Protein AF-A0A382XHH1-F1 (afdb_monomer_lite)

Sequence (99 aa):
SKIANSIRSYILEDNCPDTGCSLKVFQKNIFLNFPYFDGIHRFIPSLFNGYGQKIQFIPVDHRLRTKGISKYGIVDRLIKGVYDLFRVKRIINQYKKIK

Secondary structure (DSSP, 8-state):
-HHHHHHHHHHHT---S-SS-S-----HHHHHTSPP-TTGGGTHHHHHHHTT----------PPP-SS-----HHHHHHHHHHHHHHHHHHHHHHHHH-

Foldseek 3Di:
DQVLVVVLCVLLVLPDNDLPDQDDDDDPVLVVPADDDPPVSSCVSSSCVLLVHDDDDDDDDDDDDDDDDDPDDPVVCVVVSVVVSVVSSVRSVVSVVVD

Radius of gyration: 14.42 Å; chains: 1; bounding box: 33×27×44 Å

Structure (mmCIF, N/CA/C/O backbone):
data_AF-A0A382XHH1-F1
#
_entry.id   AF-A0A382XHH1-F1
#
loop_
_atom_site.group_PDB
_atom_site.id
_atom_site.type_symbol
_atom_site.label_atom_id
_atom_site.label_alt_id
_atom_site.label_comp_id
_atom_site.label_asym_id
_atom_site.label_entity_id
_atom_site.label_seq_id
_atom_site.pdbx_PDB_ins_code
_atom_site.Cartn_x
_atom_site.Cartn_y
_atom_site.Cartn_z
_atom_site.occupancy
_atom_site.B_iso_or_equiv
_atom_site.auth_seq_id
_atom_site.auth_comp_id
_atom_site.auth_asym_id
_atom_site.auth_atom_id
_atom_site.pdbx_PDB_model_num
ATOM 1 N N . SER A 1 1 ? 11.334 -3.787 -5.629 1.00 61.50 1 SER A N 1
ATOM 2 C CA . SER A 1 1 ? 12.564 -4.282 -4.978 1.00 61.50 1 SER A CA 1
ATOM 3 C C . SER A 1 1 ? 12.196 -5.156 -3.798 1.00 61.50 1 SER A C 1
ATOM 5 O O . SER A 1 1 ? 11.367 -4.725 -3.005 1.00 61.50 1 SER A O 1
ATOM 7 N N . LYS A 1 2 ? 12.782 -6.357 -3.682 1.00 73.00 2 LYS A N 1
ATOM 8 C CA . LYS A 1 2 ? 12.462 -7.324 -2.612 1.00 73.00 2 LYS A CA 1
ATOM 9 C C . LYS A 1 2 ? 12.705 -6.737 -1.213 1.00 73.00 2 LYS A C 1
ATOM 11 O O . LYS A 1 2 ? 11.803 -6.751 -0.393 1.00 73.00 2 LYS A O 1
ATOM 16 N N . ILE A 1 3 ? 13.853 -6.085 -1.014 1.00 79.44 3 ILE A N 1
ATOM 17 C CA . ILE A 1 3 ? 14.248 -5.452 0.259 1.00 79.44 3 ILE A CA 1
ATOM 18 C C . ILE A 1 3 ? 13.242 -4.380 0.710 1.00 79.44 3 ILE A C 1
ATOM 20 O O . ILE A 1 3 ? 12.785 -4.389 1.847 1.00 79.44 3 ILE A O 1
ATOM 24 N N . ALA A 1 4 ? 12.844 -3.479 -0.194 1.00 77.25 4 ALA A N 1
ATOM 25 C CA . ALA A 1 4 ? 11.875 -2.430 0.125 1.00 77.25 4 ALA A CA 1
ATOM 26 C C . ALA A 1 4 ? 10.493 -3.003 0.493 1.00 77.25 4 ALA A C 1
ATOM 28 O O . ALA A 1 4 ? 9.846 -2.496 1.407 1.00 77.25 4 ALA A O 1
ATOM 29 N N . ASN A 1 5 ? 10.056 -4.077 -0.181 1.00 79.50 5 ASN A N 1
ATOM 30 C CA . ASN A 1 5 ? 8.827 -4.780 0.199 1.00 79.50 5 ASN A CA 1
ATOM 31 C C . ASN A 1 5 ? 8.957 -5.421 1.582 1.00 79.50 5 ASN A C 1
ATOM 33 O O . ASN A 1 5 ? 8.025 -5.301 2.369 1.00 79.50 5 ASN A O 1
ATOM 37 N N . SER A 1 6 ? 10.095 -6.043 1.901 1.00 79.56 6 SER A N 1
ATOM 38 C CA . SER A 1 6 ? 10.333 -6.650 3.216 1.00 79.56 6 SER A CA 1
ATOM 39 C C . SER A 1 6 ? 10.262 -5.620 4.344 1.00 79.56 6 SER A C 1
ATOM 41 O O . SER A 1 6 ? 9.528 -5.828 5.306 1.00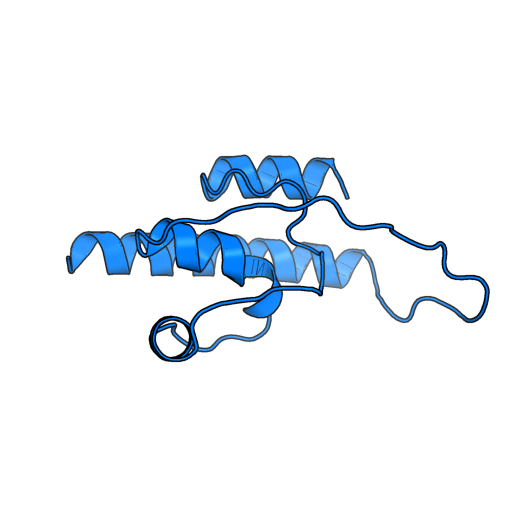 79.56 6 SER A O 1
ATOM 43 N N . ILE A 1 7 ? 10.938 -4.475 4.197 1.00 83.44 7 ILE A N 1
ATOM 44 C CA . ILE A 1 7 ? 10.896 -3.383 5.188 1.00 83.44 7 ILE A CA 1
ATOM 45 C C . ILE A 1 7 ? 9.462 -2.871 5.370 1.00 83.44 7 ILE A C 1
ATOM 47 O O . ILE A 1 7 ? 8.976 -2.722 6.490 1.00 83.44 7 ILE A O 1
ATOM 51 N N . ARG A 1 8 ? 8.752 -2.639 4.262 1.00 86.00 8 ARG A N 1
ATOM 52 C CA . ARG A 1 8 ? 7.357 -2.191 4.285 1.00 86.00 8 ARG A CA 1
ATOM 53 C C . ARG A 1 8 ? 6.445 -3.210 4.971 1.00 86.00 8 ARG A C 1
ATOM 55 O O . ARG A 1 8 ? 5.630 -2.816 5.797 1.00 86.00 8 ARG A O 1
ATOM 62 N N . SER A 1 9 ? 6.564 -4.489 4.613 1.00 84.38 9 SER A N 1
ATOM 63 C CA . SER A 1 9 ? 5.756 -5.574 5.180 1.00 84.38 9 SER A CA 1
ATOM 64 C C . SER A 1 9 ? 5.987 -5.707 6.681 1.00 84.38 9 SER A C 1
ATOM 66 O O . SER A 1 9 ? 5.033 -5.927 7.416 1.00 84.38 9 SER A O 1
ATOM 68 N N . TYR A 1 10 ? 7.226 -5.520 7.141 1.00 84.69 10 TYR A N 1
ATOM 69 C CA . TYR A 1 10 ? 7.551 -5.512 8.565 1.00 84.69 10 TYR A CA 1
ATOM 70 C C . TYR A 1 10 ? 6.888 -4.338 9.302 1.00 84.69 10 TYR A C 1
ATOM 72 O O . TYR A 1 10 ? 6.311 -4.518 10.365 1.00 84.69 10 TYR A O 1
ATOM 80 N N . ILE A 1 11 ? 6.907 -3.135 8.719 1.00 84.75 11 ILE A N 1
ATOM 81 C CA . ILE A 1 11 ? 6.340 -1.932 9.352 1.00 84.75 11 ILE A CA 1
ATOM 82 C C . ILE A 1 11 ? 4.804 -1.929 9.337 1.00 84.75 11 ILE A C 1
ATOM 84 O O . ILE A 1 11 ? 4.173 -1.457 10.287 1.00 84.75 11 ILE A O 1
ATOM 88 N N . LEU A 1 12 ? 4.186 -2.399 8.251 1.00 86.06 12 LEU A N 1
ATOM 89 C CA . LEU A 1 12 ? 2.730 -2.372 8.069 1.00 86.06 12 LEU A CA 1
ATOM 90 C C . LEU A 1 12 ? 2.028 -3.657 8.508 1.00 86.06 12 LEU A C 1
ATOM 92 O O . LEU A 1 12 ? 0.802 -3.642 8.603 1.00 86.06 12 LEU A O 1
ATOM 96 N N . GLU A 1 13 ? 2.785 -4.721 8.787 1.00 83.50 13 GLU A N 1
ATOM 97 C CA . GLU A 1 13 ? 2.279 -6.020 9.255 1.00 83.50 13 GLU A CA 1
ATOM 98 C C . GLU A 1 13 ? 1.169 -6.574 8.341 1.00 83.50 13 GLU A C 1
ATOM 100 O O . GLU A 1 13 ? 0.168 -7.121 8.797 1.00 83.50 13 GLU A O 1
ATOM 105 N N . ASP A 1 14 ? 1.308 -6.377 7.025 1.00 82.06 14 ASP A N 1
ATOM 106 C CA . ASP A 1 14 ? 0.261 -6.680 6.042 1.00 82.06 14 ASP A CA 1
ATOM 107 C C . ASP A 1 14 ? 0.478 -7.973 5.253 1.00 82.06 14 ASP A C 1
ATOM 109 O O . ASP A 1 14 ? -0.355 -8.314 4.413 1.00 82.06 14 ASP A O 1
ATOM 113 N N . ASN A 1 15 ? 1.588 -8.675 5.510 1.00 82.88 15 ASN A N 1
ATOM 114 C CA . ASN A 1 15 ? 1.983 -9.936 4.871 1.00 82.88 15 ASN A CA 1
ATOM 115 C C . ASN A 1 15 ? 1.851 -9.925 3.338 1.00 82.88 15 ASN A C 1
ATOM 117 O O . ASN A 1 15 ? 1.614 -10.961 2.717 1.00 82.88 15 ASN A O 1
ATOM 121 N N . CYS A 1 16 ? 1.980 -8.752 2.712 1.00 86.19 16 CYS A N 1
ATOM 122 C CA . CYS A 1 16 ? 1.759 -8.604 1.284 1.00 86.19 16 CYS A CA 1
ATOM 123 C C . CYS A 1 16 ? 3.033 -8.979 0.506 1.00 86.19 16 CYS A C 1
ATOM 125 O O . CYS A 1 16 ? 4.038 -8.272 0.622 1.00 86.19 16 CYS A O 1
ATOM 127 N N . PRO A 1 17 ? 3.009 -10.048 -0.318 1.00 84.19 17 PRO A N 1
ATOM 128 C CA . PRO A 1 17 ? 4.201 -10.533 -1.014 1.00 84.19 17 PRO A CA 1
ATOM 129 C C . PRO A 1 17 ? 4.638 -9.578 -2.132 1.00 84.19 17 PRO A C 1
ATOM 131 O O . PRO A 1 17 ? 5.831 -9.310 -2.302 1.00 84.19 17 PRO A O 1
ATOM 134 N N . ASP A 1 18 ? 3.670 -9.020 -2.866 1.00 84.44 18 ASP A N 1
ATOM 135 C CA . ASP A 1 18 ? 3.909 -7.984 -3.862 1.00 84.44 18 ASP A CA 1
ATOM 136 C C . ASP A 1 18 ? 2.851 -6.880 -3.840 1.00 84.44 18 ASP A C 1
ATOM 138 O O . ASP A 1 18 ? 1.712 -7.011 -4.281 1.00 84.44 18 ASP A O 1
ATOM 142 N N . THR A 1 19 ? 3.289 -5.734 -3.350 1.00 83.81 19 THR A N 1
ATOM 143 C CA . THR A 1 19 ? 2.488 -4.532 -3.144 1.00 83.81 19 THR A CA 1
ATOM 144 C C . THR A 1 19 ? 2.401 -3.698 -4.422 1.00 83.81 19 THR A C 1
ATOM 146 O O . THR A 1 19 ? 1.454 -2.920 -4.604 1.00 83.81 19 THR A O 1
ATOM 149 N N . GLY A 1 20 ? 3.386 -3.892 -5.309 1.00 82.44 20 GLY A N 1
ATOM 150 C CA . GLY A 1 20 ? 3.544 -3.221 -6.590 1.00 82.44 20 GLY A CA 1
ATOM 151 C C . GLY A 1 20 ? 2.737 -3.855 -7.717 1.00 82.44 20 GLY A C 1
ATOM 152 O O . GLY A 1 20 ? 2.612 -3.220 -8.764 1.00 82.44 20 GLY A O 1
ATOM 153 N N . CYS A 1 21 ? 2.163 -5.043 -7.501 1.00 85.69 21 CYS A N 1
ATOM 154 C CA . CYS A 1 21 ? 1.215 -5.650 -8.427 1.00 85.69 21 CYS A CA 1
ATOM 155 C C . CYS A 1 21 ? 0.053 -4.679 -8.689 1.00 85.69 21 CYS A C 1
ATOM 157 O O . CYS A 1 21 ? -0.570 -4.170 -7.755 1.00 85.69 21 CYS A O 1
ATOM 159 N N . SER A 1 22 ? -0.224 -4.388 -9.960 1.00 84.81 22 SER A N 1
ATOM 160 C CA . SER A 1 22 ? -1.300 -3.477 -10.365 1.00 84.81 22 SER A CA 1
ATOM 161 C C . SER A 1 22 ? -2.6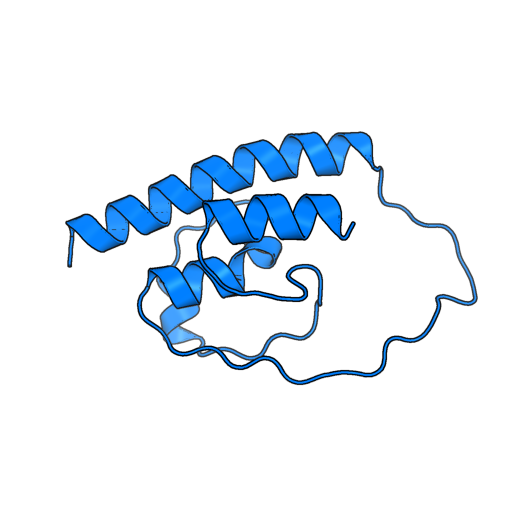77 -4.139 -10.351 1.00 84.81 22 SER A C 1
ATOM 163 O O . SER A 1 22 ? -3.680 -3.440 -10.215 1.00 84.81 22 SER A O 1
ATOM 165 N N . LEU A 1 23 ? -2.739 -5.468 -10.468 1.00 91.00 23 LEU A N 1
ATOM 166 C CA . LEU A 1 23 ? -3.989 -6.216 -10.460 1.00 91.00 23 LEU A CA 1
ATOM 167 C C . LEU A 1 23 ? -4.474 -6.400 -9.020 1.00 91.00 23 LEU A C 1
ATOM 169 O O . LEU A 1 23 ? -3.877 -7.141 -8.240 1.00 91.00 23 LEU A O 1
ATOM 173 N N . LYS A 1 24 ? -5.559 -5.708 -8.663 1.00 91.81 24 LYS A N 1
ATOM 174 C CA . LYS A 1 24 ? -6.190 -5.778 -7.340 1.00 91.81 24 LYS A CA 1
ATOM 175 C C . LYS A 1 24 ? -7.702 -5.759 -7.507 1.00 91.81 24 LYS A C 1
ATOM 177 O O . LYS A 1 24 ? -8.228 -4.940 -8.255 1.00 91.81 24 LYS A O 1
ATOM 182 N N . VAL A 1 25 ? -8.388 -6.627 -6.774 1.00 93.75 25 VAL A N 1
ATOM 183 C CA . VAL A 1 25 ? -9.851 -6.665 -6.697 1.00 93.75 25 VAL A CA 1
ATOM 184 C C . VAL A 1 25 ? -10.236 -6.426 -5.247 1.00 93.75 25 VAL A C 1
ATOM 186 O O . VAL A 1 25 ? -9.678 -7.045 -4.343 1.00 93.75 25 VAL A O 1
ATOM 189 N N . PHE A 1 26 ? -11.146 -5.488 -5.016 1.00 94.25 26 PHE A N 1
ATOM 190 C CA . PHE A 1 26 ? -11.558 -5.092 -3.678 1.00 94.25 26 PHE A CA 1
ATOM 191 C C . PHE A 1 26 ? -12.958 -4.483 -3.694 1.00 94.25 26 PHE A C 1
ATOM 193 O O . PHE A 1 26 ? -13.448 -4.035 -4.731 1.00 94.25 26 PHE A O 1
ATOM 200 N N . GLN A 1 27 ? -13.608 -4.453 -2.532 1.00 94.12 27 GLN A N 1
ATOM 201 C CA . GLN A 1 27 ? -14.945 -3.882 -2.422 1.00 94.12 27 GLN A CA 1
ATOM 202 C C . GLN A 1 27 ? -14.883 -2.349 -2.459 1.00 94.12 27 GLN A C 1
ATOM 204 O O . GLN A 1 27 ? -14.123 -1.716 -1.718 1.00 94.12 27 GLN A O 1
ATOM 209 N N . LYS A 1 28 ? -15.705 -1.747 -3.323 1.00 94.88 28 LYS A N 1
ATOM 210 C CA . LYS A 1 28 ? -15.744 -0.295 -3.553 1.00 94.88 28 LYS A CA 1
ATOM 211 C C . LYS A 1 28 ? -16.097 0.494 -2.291 1.00 94.88 28 LYS A C 1
ATOM 213 O O . LYS A 1 28 ? -15.447 1.490 -2.003 1.00 94.88 28 LYS A O 1
ATOM 218 N N . ASN A 1 29 ? -17.115 0.059 -1.552 1.00 94.25 29 ASN A N 1
ATOM 219 C CA . ASN A 1 29 ? -17.575 0.702 -0.316 1.00 94.25 29 ASN A CA 1
ATOM 220 C C . ASN A 1 29 ? -16.446 0.846 0.716 1.00 94.25 29 ASN A C 1
ATOM 222 O O . ASN A 1 29 ? -16.292 1.908 1.303 1.00 94.25 29 ASN A O 1
ATOM 226 N N . ILE A 1 30 ? -15.623 -0.191 0.891 1.00 92.69 30 ILE A N 1
ATOM 227 C CA . ILE A 1 30 ? -14.483 -0.152 1.812 1.00 92.69 30 ILE A CA 1
ATOM 228 C C . ILE A 1 30 ? -13.422 0.824 1.303 1.00 92.69 30 ILE A C 1
ATOM 230 O O . ILE A 1 30 ? -12.932 1.649 2.068 1.00 92.69 30 ILE A O 1
ATOM 234 N N . PHE A 1 31 ? -13.090 0.760 0.012 1.00 93.56 31 PHE A N 1
ATOM 235 C CA . PHE A 1 31 ? -12.086 1.640 -0.584 1.00 93.56 31 PHE A CA 1
ATOM 236 C C . PHE A 1 31 ? -12.445 3.125 -0.446 1.00 93.56 31 PHE A C 1
ATOM 238 O O . PHE A 1 31 ? -11.576 3.944 -0.156 1.00 93.56 31 PHE A O 1
ATOM 245 N N . LEU A 1 32 ? -13.725 3.469 -0.610 1.00 93.06 32 LEU A N 1
ATOM 246 C CA . LEU A 1 32 ? -14.210 4.844 -0.475 1.00 93.06 32 LEU A CA 1
ATOM 247 C C . LEU A 1 32 ? -14.134 5.388 0.960 1.00 93.06 32 LEU A C 1
ATOM 249 O O . LEU A 1 32 ? -14.172 6.601 1.137 1.00 93.06 32 LEU A O 1
ATOM 253 N N . ASN A 1 33 ? -13.975 4.528 1.970 1.00 91.00 33 ASN A N 1
ATOM 254 C CA . ASN A 1 33 ? -13.787 4.954 3.360 1.00 91.00 33 ASN A CA 1
ATOM 255 C C . ASN A 1 33 ? -12.336 5.348 3.677 1.00 91.00 33 ASN A C 1
ATOM 257 O O . ASN A 1 33 ? -12.045 5.813 4.782 1.00 91.00 33 ASN A O 1
ATOM 261 N N . PHE A 1 34 ? -11.395 5.125 2.756 1.00 91.81 34 PHE A N 1
ATOM 262 C CA . PHE A 1 34 ? -10.002 5.488 2.979 1.00 91.81 34 PHE A CA 1
ATOM 263 C C . PHE A 1 34 ? -9.771 6.980 2.716 1.00 91.81 34 PHE A C 1
ATOM 265 O O . PHE A 1 34 ? -10.287 7.522 1.737 1.00 91.81 34 PHE A O 1
ATOM 272 N N . PRO A 1 35 ? -8.940 7.656 3.530 1.00 91.12 35 PRO A N 1
ATOM 273 C CA . PRO A 1 35 ? -8.534 9.019 3.226 1.00 91.12 35 PRO A CA 1
ATOM 274 C C . PRO A 1 35 ? -7.704 9.042 1.939 1.00 91.12 35 PRO A C 1
ATOM 276 O O . PRO A 1 35 ? -6.795 8.229 1.754 1.00 91.12 35 PRO A O 1
ATOM 279 N N . TYR A 1 36 ? -7.986 10.001 1.061 1.00 90.00 36 TYR A N 1
ATOM 280 C CA . TYR A 1 36 ? -7.254 10.158 -0.191 1.00 90.00 36 TYR A CA 1
ATOM 281 C C . TYR A 1 36 ? -5.828 10.686 0.034 1.00 90.00 36 TYR A C 1
ATOM 283 O O . TYR A 1 36 ? -5.588 11.588 0.844 1.00 90.00 36 TYR A O 1
ATOM 291 N N . PHE A 1 37 ? -4.874 10.138 -0.720 1.00 90.19 37 PHE A N 1
ATOM 292 C CA . PHE A 1 37 ? -3.519 10.664 -0.848 1.00 90.19 37 PHE A CA 1
ATOM 293 C C . PHE A 1 37 ? -2.854 10.180 -2.138 1.00 90.19 37 PHE A C 1
ATOM 295 O O . PHE A 1 37 ? -3.168 9.098 -2.644 1.00 90.19 37 PHE A O 1
ATOM 302 N N . ASP A 1 38 ? -1.909 10.969 -2.656 1.00 87.38 38 ASP A N 1
ATOM 303 C CA . ASP A 1 38 ? -1.069 10.526 -3.768 1.00 87.38 38 ASP A CA 1
ATOM 304 C C . ASP A 1 38 ? -0.272 9.282 -3.351 1.00 87.38 38 ASP A C 1
ATOM 306 O O . ASP A 1 38 ? 0.292 9.236 -2.265 1.00 87.38 38 ASP A O 1
ATOM 310 N N . GLY A 1 39 ? -0.251 8.249 -4.191 1.00 86.56 39 GLY A N 1
ATOM 311 C CA . GLY A 1 39 ? 0.413 6.983 -3.863 1.00 86.56 39 GLY A CA 1
ATOM 312 C C . GLY A 1 39 ? -0.440 5.934 -3.138 1.00 86.56 39 GLY A C 1
ATOM 313 O O . GLY A 1 39 ? 0.058 4.824 -2.932 1.00 86.56 39 GLY A O 1
ATOM 314 N N . ILE A 1 40 ? -1.720 6.201 -2.834 1.00 91.25 40 ILE A N 1
ATOM 315 C CA . ILE A 1 40 ? -2.621 5.250 -2.140 1.00 91.25 40 ILE A CA 1
ATOM 316 C C . ILE A 1 40 ? -2.659 3.850 -2.771 1.00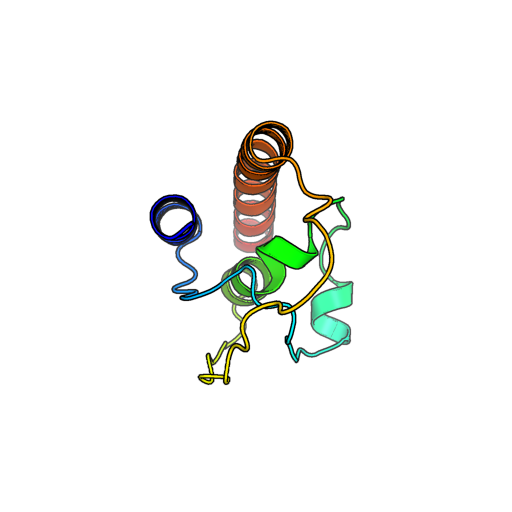 91.25 40 ILE A C 1
ATOM 318 O O . ILE A 1 40 ? -2.675 2.841 -2.065 1.00 91.25 40 ILE A O 1
ATOM 322 N N . HIS A 1 41 ? -2.573 3.768 -4.100 1.00 88.69 41 HIS A N 1
ATOM 323 C CA . HIS A 1 41 ? -2.569 2.515 -4.863 1.00 88.69 41 HIS A CA 1
ATOM 324 C C . HIS A 1 41 ? -1.477 1.518 -4.419 1.00 88.69 41 HIS A C 1
ATOM 326 O O . HIS A 1 41 ? -1.665 0.299 -4.522 1.00 88.69 41 HIS A O 1
ATOM 332 N N . ARG A 1 42 ? -0.353 2.011 -3.873 1.00 88.31 42 ARG A N 1
ATOM 333 C CA . ARG A 1 42 ? 0.759 1.193 -3.347 1.00 88.31 42 ARG A CA 1
ATOM 334 C C . ARG A 1 42 ? 0.442 0.532 -2.003 1.00 88.31 42 ARG A C 1
ATOM 336 O O . ARG A 1 42 ? 1.057 -0.469 -1.643 1.00 88.31 42 ARG A O 1
ATOM 343 N N . PHE A 1 43 ? -0.525 1.074 -1.270 1.00 91.31 43 PHE A N 1
ATOM 344 C CA . PHE A 1 43 ? -0.823 0.691 0.110 1.00 91.31 43 PHE A CA 1
ATOM 345 C C . PHE A 1 43 ? -2.205 0.071 0.287 1.00 91.31 43 PHE A C 1
ATOM 347 O O . PHE A 1 43 ? -2.573 -0.248 1.409 1.00 91.31 43 PHE A O 1
ATOM 354 N N . ILE A 1 44 ? -2.939 -0.168 -0.807 1.00 92.25 44 ILE A N 1
ATOM 355 C CA . ILE A 1 44 ? -4.259 -0.816 -0.775 1.00 92.25 44 ILE A CA 1
ATOM 356 C C . ILE A 1 44 ? -4.253 -2.095 0.088 1.00 92.25 44 ILE A C 1
ATOM 358 O O . ILE A 1 44 ? -5.059 -2.153 1.010 1.00 92.25 44 ILE A O 1
ATOM 362 N N . PRO A 1 45 ? -3.338 -3.074 -0.095 1.00 92.38 45 PRO A N 1
ATOM 363 C CA . PRO A 1 45 ? -3.320 -4.264 0.759 1.00 92.38 45 PRO A CA 1
ATOM 364 C C . PRO A 1 45 ? -3.163 -3.926 2.250 1.00 92.38 45 PRO A C 1
ATOM 366 O O . PRO A 1 45 ? -3.932 -4.398 3.077 1.00 92.38 45 PRO A O 1
ATOM 369 N N . SER A 1 46 ? -2.238 -3.031 2.604 1.00 92.44 46 SER A N 1
ATOM 370 C CA . SER A 1 46 ? -2.023 -2.633 4.001 1.00 92.44 46 SER A CA 1
ATOM 371 C C . SER A 1 46 ? -3.222 -1.922 4.606 1.00 92.44 46 SER A C 1
ATOM 373 O O . SER A 1 46 ? -3.526 -2.132 5.774 1.00 92.44 46 SER A O 1
ATOM 375 N N . LEU A 1 47 ? -3.896 -1.074 3.826 1.00 93.44 47 LEU A N 1
ATOM 376 C CA . LEU A 1 47 ? -5.081 -0.347 4.270 1.00 93.44 47 LEU A CA 1
ATOM 377 C C . LEU A 1 47 ? -6.234 -1.312 4.529 1.00 93.44 47 LEU A C 1
ATOM 379 O O . LEU A 1 47 ? -6.825 -1.263 5.600 1.00 93.44 47 LEU A O 1
ATOM 383 N N . PHE A 1 48 ? -6.501 -2.243 3.611 1.00 93.81 48 PHE A N 1
ATOM 384 C CA . PHE A 1 48 ? -7.516 -3.274 3.831 1.00 93.81 48 PHE A CA 1
ATOM 385 C C . PHE A 1 48 ? -7.208 -4.106 5.086 1.00 93.81 48 PHE A C 1
ATOM 387 O O . PHE A 1 48 ? -8.090 -4.274 5.928 1.00 93.81 48 PHE A O 1
ATOM 394 N N . ASN A 1 49 ? -5.954 -4.531 5.274 1.00 92.25 49 ASN A N 1
ATOM 395 C CA . ASN A 1 49 ? -5.548 -5.308 6.448 1.00 92.25 49 ASN A CA 1
ATOM 396 C C . ASN A 1 49 ? -5.708 -4.492 7.739 1.00 92.25 49 ASN A C 1
ATOM 398 O O . ASN A 1 49 ? -6.306 -4.943 8.712 1.00 92.25 49 ASN A O 1
ATOM 402 N N . GLY A 1 50 ? -5.223 -3.248 7.730 1.00 90.19 50 GLY A N 1
ATOM 403 C CA . GLY A 1 50 ? -5.312 -2.327 8.861 1.00 90.19 50 GLY A CA 1
ATOM 404 C C . GLY A 1 50 ? -6.747 -1.953 9.239 1.00 90.19 50 GLY A C 1
ATOM 405 O O . GLY A 1 50 ? -7.011 -1.694 10.411 1.00 90.19 50 GLY A O 1
ATOM 406 N N . TYR A 1 51 ? -7.671 -1.986 8.276 1.00 91.56 51 TYR A N 1
ATOM 407 C CA . TYR A 1 51 ? -9.109 -1.794 8.483 1.00 91.56 51 TYR A CA 1
ATOM 408 C C . TYR A 1 51 ? -9.842 -3.098 8.865 1.00 91.56 51 TYR A C 1
ATOM 410 O O . TYR A 1 51 ? -11.075 -3.136 8.922 1.00 91.56 51 TYR A O 1
ATOM 418 N N . GLY A 1 52 ? -9.099 -4.173 9.151 1.00 90.31 52 GLY A N 1
ATOM 419 C CA . GLY A 1 52 ? -9.632 -5.453 9.619 1.00 90.31 52 GLY A CA 1
ATOM 420 C C . GLY A 1 52 ? -10.296 -6.295 8.531 1.00 90.31 52 GLY A C 1
ATOM 421 O O . GLY A 1 52 ? -11.124 -7.148 8.844 1.00 90.31 52 GLY A O 1
ATOM 422 N N . GLN A 1 53 ? -9.983 -6.046 7.259 1.00 93.06 53 GLN A N 1
ATOM 423 C CA . GLN A 1 53 ? -10.508 -6.825 6.140 1.00 93.06 53 GLN A CA 1
ATOM 424 C C . GLN A 1 53 ? -9.615 -8.025 5.842 1.00 93.06 53 GLN A C 1
ATOM 426 O O . GLN A 1 53 ? -8.393 -7.958 5.971 1.00 93.06 53 GLN A O 1
ATOM 431 N N . LYS A 1 54 ? -10.228 -9.121 5.389 1.00 91.06 54 LYS A N 1
ATOM 432 C CA . LYS A 1 54 ? -9.494 -10.306 4.931 1.00 91.06 54 LYS A CA 1
ATOM 433 C C . LYS A 1 54 ? -8.921 -10.060 3.539 1.00 91.06 54 LYS A C 1
ATOM 435 O O . LYS A 1 54 ? -9.596 -9.509 2.672 1.00 91.06 54 LYS A O 1
ATOM 440 N N . ILE A 1 55 ? -7.689 -10.509 3.324 1.00 92.81 55 ILE A N 1
ATOM 441 C CA . ILE A 1 55 ? -6.972 -10.382 2.052 1.00 92.81 55 ILE A CA 1
ATOM 442 C C . ILE A 1 55 ? -6.479 -11.760 1.636 1.00 92.81 55 ILE A C 1
ATOM 444 O O . ILE A 1 55 ? -6.113 -12.578 2.479 1.00 92.81 55 ILE A O 1
ATOM 448 N N . GLN A 1 56 ? -6.467 -12.004 0.331 1.00 92.44 56 GLN A N 1
ATOM 449 C CA . GLN A 1 56 ? -5.873 -13.187 -0.274 1.00 92.44 56 GLN A CA 1
ATOM 450 C C . GLN A 1 56 ? -4.942 -12.760 -1.407 1.00 92.44 56 GLN A C 1
ATOM 452 O O . GLN A 1 56 ? -5.206 -11.778 -2.103 1.00 92.44 56 GLN A O 1
ATOM 457 N N . PHE A 1 57 ? -3.854 -13.504 -1.583 1.00 92.38 57 PHE A N 1
ATOM 458 C CA . PHE A 1 57 ? -2.872 -13.272 -2.635 1.00 92.38 57 PHE A CA 1
ATOM 459 C C . PHE A 1 57 ? -2.880 -14.465 -3.581 1.00 92.38 57 PHE A C 1
ATOM 461 O O . PHE A 1 57 ? -2.648 -15.594 -3.158 1.00 92.38 57 PHE A O 1
ATOM 468 N N . ILE A 1 58 ? -3.163 -14.202 -4.854 1.00 92.44 58 ILE A N 1
ATOM 469 C CA . ILE A 1 58 ? -3.215 -15.217 -5.905 1.00 92.44 58 ILE A CA 1
ATOM 470 C C . ILE A 1 58 ? -1.998 -14.994 -6.811 1.00 92.44 58 ILE A C 1
ATOM 472 O O . ILE A 1 58 ? -1.779 -13.854 -7.236 1.00 92.44 58 ILE A O 1
ATOM 476 N N . PRO A 1 59 ? -1.184 -16.030 -7.089 1.00 91.00 59 PRO A N 1
ATOM 477 C CA . PRO A 1 59 ? -0.051 -15.896 -7.991 1.00 91.00 59 PRO A CA 1
ATOM 478 C C . PRO A 1 59 ? -0.545 -15.582 -9.405 1.00 91.00 59 PRO A C 1
ATOM 480 O O . PRO A 1 59 ? -1.515 -16.164 -9.886 1.00 91.00 59 PRO A O 1
ATOM 483 N N . VAL A 1 60 ? 0.140 -14.658 -10.072 1.00 89.81 60 VAL A N 1
ATOM 484 C CA . VAL A 1 60 ? -0.153 -14.259 -11.451 1.00 89.81 60 VAL A CA 1
ATOM 485 C C . VAL A 1 60 ? 1.111 -14.336 -12.292 1.00 89.81 60 VAL A C 1
ATOM 487 O O . VAL A 1 6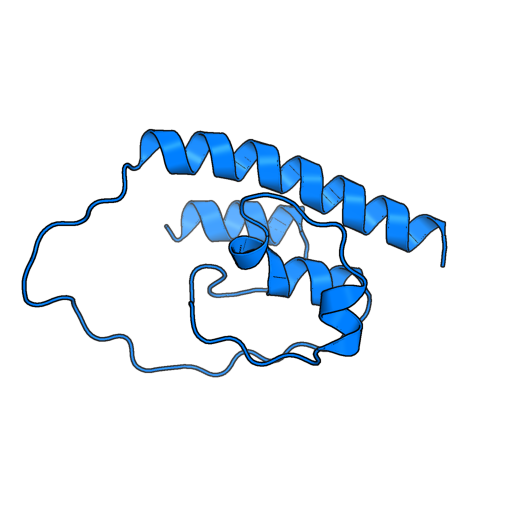0 ? 2.214 -14.119 -11.788 1.00 89.81 60 VAL A O 1
ATOM 490 N N . ASP A 1 61 ? 0.944 -14.635 -13.578 1.00 90.12 61 ASP A N 1
ATOM 491 C CA . ASP A 1 61 ? 2.049 -14.680 -14.531 1.00 90.12 61 ASP A CA 1
ATOM 492 C C . ASP A 1 61 ? 2.559 -13.261 -14.837 1.00 90.12 61 ASP A C 1
ATOM 494 O O . ASP A 1 61 ? 1.804 -12.388 -15.278 1.00 90.12 61 ASP A O 1
ATOM 498 N N . HIS A 1 62 ? 3.850 -13.024 -14.592 1.00 84.75 62 HIS A N 1
ATOM 499 C CA . HIS A 1 62 ? 4.505 -11.753 -14.882 1.00 84.75 62 HIS A CA 1
ATOM 500 C C . HIS A 1 62 ? 5.340 -11.869 -16.155 1.00 84.75 62 HIS A C 1
ATOM 502 O O . HIS A 1 62 ? 6.352 -12.566 -16.193 1.00 84.75 62 HIS A O 1
ATOM 508 N N . ARG A 1 63 ? 4.957 -11.118 -17.191 1.00 88.12 63 ARG A N 1
ATOM 509 C CA . ARG A 1 63 ? 5.668 -11.107 -18.474 1.00 88.12 63 ARG A CA 1
ATOM 510 C C . ARG A 1 63 ? 6.690 -9.985 -18.526 1.00 88.12 63 ARG A C 1
ATOM 512 O O . ARG A 1 63 ? 6.383 -8.832 -18.221 1.00 88.12 63 ARG A O 1
ATOM 519 N N . LEU A 1 64 ? 7.898 -10.322 -18.971 1.00 87.56 64 LEU A N 1
ATOM 520 C CA . LEU A 1 64 ? 8.964 -9.348 -19.165 1.00 87.56 64 LEU A CA 1
ATOM 521 C C . LEU A 1 64 ? 8.579 -8.334 -20.246 1.00 87.56 64 LEU A C 1
ATOM 523 O O . LEU A 1 64 ? 8.029 -8.669 -21.296 1.00 87.56 64 LEU A O 1
ATOM 527 N N . ARG A 1 65 ? 8.904 -7.068 -19.989 1.00 88.44 65 ARG A N 1
ATOM 528 C CA . ARG A 1 65 ? 8.714 -5.984 -20.952 1.00 88.44 65 ARG A CA 1
ATOM 529 C C . ARG A 1 65 ? 9.670 -6.176 -22.133 1.00 88.44 65 ARG A C 1
ATOM 531 O O . ARG A 1 65 ? 10.879 -6.140 -21.943 1.00 88.44 65 ARG A O 1
ATOM 538 N N . THR A 1 66 ? 9.135 -6.306 -23.345 1.00 93.88 66 THR A N 1
ATOM 539 C CA . THR A 1 66 ? 9.929 -6.580 -24.559 1.00 93.88 66 THR A CA 1
ATOM 540 C C . THR A 1 66 ? 10.393 -5.326 -25.305 1.00 93.88 66 THR A C 1
ATOM 542 O O . THR A 1 66 ? 11.399 -5.373 -26.005 1.00 93.88 66 THR A O 1
ATOM 545 N N . LYS A 1 67 ? 9.682 -4.195 -25.177 1.00 94.00 67 LYS A N 1
ATOM 546 C CA . LYS A 1 67 ? 9.980 -2.930 -25.883 1.00 94.00 67 LYS A CA 1
ATOM 547 C C . LYS A 1 67 ? 9.787 -1.699 -24.981 1.00 94.00 67 LYS A C 1
ATOM 549 O O . LYS A 1 67 ? 9.164 -1.778 -23.918 1.00 94.00 67 LYS A O 1
ATOM 554 N N . GLY A 1 68 ? 10.340 -0.555 -25.394 1.00 91.75 68 GLY A N 1
ATOM 555 C CA . GLY A 1 68 ? 10.244 0.739 -24.697 1.00 91.75 68 GLY A CA 1
ATOM 556 C C . GLY A 1 68 ? 11.363 1.004 -23.680 1.00 91.75 68 GLY A C 1
ATOM 557 O O . GLY A 1 68 ? 12.304 0.222 -23.552 1.00 91.75 68 GLY A O 1
ATOM 558 N N . ILE A 1 69 ? 11.250 2.100 -22.927 1.00 87.38 69 ILE A N 1
ATOM 559 C CA . ILE A 1 69 ? 12.156 2.467 -21.825 1.00 87.38 69 ILE A CA 1
ATOM 560 C C . ILE A 1 69 ? 11.301 2.766 -20.589 1.00 87.38 69 ILE A C 1
ATOM 562 O O . ILE A 1 69 ? 10.190 3.288 -20.704 1.00 87.38 69 ILE A O 1
ATOM 566 N N . SER A 1 70 ? 11.792 2.397 -19.403 1.00 82.94 70 SER A N 1
ATOM 567 C CA . SER A 1 70 ? 11.127 2.753 -18.147 1.00 82.94 70 SER A CA 1
ATOM 568 C C . SER A 1 70 ? 11.108 4.272 -17.977 1.00 82.94 70 SER A C 1
ATOM 570 O O . SER A 1 70 ? 12.151 4.911 -18.046 1.00 82.94 70 SER A O 1
ATOM 572 N N . LYS A 1 71 ? 9.933 4.839 -17.694 1.00 83.38 71 LYS A N 1
ATOM 573 C CA . LYS A 1 71 ? 9.771 6.263 -17.351 1.00 83.38 71 LYS A CA 1
ATOM 574 C C . LYS A 1 71 ? 9.848 6.524 -15.839 1.00 83.38 71 LYS A C 1
ATOM 576 O O . LYS A 1 71 ? 9.528 7.615 -15.386 1.00 83.38 71 LYS A O 1
ATOM 581 N N . TYR A 1 72 ? 10.205 5.512 -15.046 1.00 76.75 72 TYR A N 1
ATOM 582 C CA . TYR A 1 72 ? 10.202 5.593 -13.586 1.00 76.75 72 TYR A CA 1
ATOM 583 C C . TYR A 1 72 ? 11.618 5.770 -13.034 1.00 76.75 72 TYR A C 1
ATOM 585 O O . TYR A 1 72 ? 12.459 4.888 -13.206 1.00 76.75 72 TYR A O 1
ATOM 593 N N . GLY A 1 73 ? 11.846 6.878 -12.322 1.00 78.19 73 GLY A N 1
ATOM 594 C CA . GLY A 1 73 ? 13.057 7.121 -11.538 1.00 78.19 73 GLY A CA 1
ATOM 595 C C . GLY A 1 73 ? 13.079 6.308 -10.239 1.00 78.19 73 GLY A C 1
ATOM 596 O O . GLY A 1 73 ? 12.053 6.131 -9.577 1.00 78.19 73 GLY A O 1
ATOM 597 N N . ILE A 1 74 ? 14.253 5.792 -9.872 1.00 76.62 74 ILE A N 1
ATOM 598 C CA . ILE A 1 74 ? 14.439 4.960 -8.671 1.00 76.62 74 ILE A CA 1
ATOM 599 C C . ILE A 1 74 ? 14.453 5.822 -7.401 1.00 76.62 74 ILE A C 1
ATOM 601 O O . ILE A 1 74 ? 13.785 5.481 -6.426 1.00 76.62 74 ILE A O 1
ATOM 605 N N . VAL A 1 75 ? 15.171 6.949 -7.421 1.00 75.81 75 VAL A N 1
ATOM 606 C CA . VAL A 1 75 ? 15.410 7.801 -6.241 1.00 75.81 75 VAL A CA 1
ATOM 607 C C . VAL A 1 75 ? 14.134 8.516 -5.793 1.00 75.81 75 VAL A C 1
ATOM 609 O O . VAL A 1 75 ? 13.730 8.377 -4.638 1.00 75.81 75 VAL A O 1
ATOM 612 N N . ASP A 1 76 ? 13.424 9.171 -6.716 1.00 76.31 76 ASP A N 1
ATOM 613 C CA . ASP A 1 76 ? 12.161 9.863 -6.410 1.00 76.31 76 ASP A CA 1
ATOM 614 C C . ASP A 1 76 ? 11.104 8.913 -5.834 1.00 76.31 76 ASP A C 1
ATOM 616 O O . ASP A 1 76 ? 10.312 9.274 -4.958 1.00 76.31 76 ASP A O 1
ATOM 620 N N . ARG A 1 77 ? 11.100 7.661 -6.311 1.00 75.31 77 ARG A N 1
ATOM 621 C CA . ARG A 1 77 ? 10.172 6.624 -5.856 1.00 75.31 77 ARG A CA 1
ATOM 622 C C . ARG A 1 77 ? 10.504 6.130 -4.450 1.00 75.31 77 ARG A C 1
ATOM 624 O O . ARG A 1 77 ? 9.578 5.814 -3.704 1.00 75.31 77 ARG A O 1
ATOM 631 N N . LEU A 1 78 ? 11.786 6.061 -4.089 1.00 78.88 78 LEU A N 1
ATOM 632 C CA . LEU A 1 78 ? 12.210 5.676 -2.743 1.00 78.88 78 LEU A CA 1
ATOM 633 C C . LEU A 1 78 ? 11.796 6.736 -1.721 1.00 78.88 78 LEU A C 1
ATOM 635 O O . LEU A 1 78 ? 11.129 6.393 -0.747 1.00 78.88 78 LEU A O 1
ATOM 639 N N . ILE A 1 79 ? 12.103 8.011 -1.978 1.00 81.19 79 ILE A N 1
ATOM 640 C CA . ILE A 1 79 ? 11.799 9.107 -1.045 1.00 81.19 79 ILE A CA 1
ATOM 641 C C . ILE A 1 79 ? 10.287 9.214 -0.816 1.00 81.19 79 ILE A C 1
ATOM 643 O O . ILE A 1 79 ? 9.830 9.153 0.327 1.00 81.19 79 ILE A O 1
ATOM 647 N N . LYS A 1 80 ? 9.489 9.278 -1.893 1.00 83.00 80 LYS A N 1
ATOM 648 C CA . LYS A 1 80 ? 8.018 9.304 -1.779 1.00 83.00 80 LYS A CA 1
ATOM 649 C C . LYS A 1 80 ? 7.474 8.064 -1.063 1.00 83.00 80 LYS A C 1
ATOM 651 O O . LYS A 1 80 ? 6.583 8.178 -0.228 1.00 83.00 80 LYS A O 1
ATOM 656 N N . GLY A 1 81 ? 8.038 6.886 -1.344 1.00 82.94 81 GLY A N 1
ATOM 657 C CA . GLY A 1 81 ? 7.634 5.633 -0.707 1.00 82.94 81 GLY A CA 1
ATOM 658 C C . GLY A 1 81 ? 7.829 5.623 0.813 1.00 82.94 81 GLY A C 1
ATOM 659 O O . GLY A 1 81 ? 6.979 5.084 1.520 1.00 82.94 81 GLY A O 1
ATOM 660 N N . VAL A 1 82 ? 8.902 6.240 1.318 1.00 85.88 82 VAL A N 1
ATOM 661 C CA . VAL A 1 82 ? 9.165 6.353 2.763 1.00 85.88 82 VAL A CA 1
ATOM 662 C C . VAL A 1 82 ? 8.162 7.292 3.437 1.00 85.88 82 VAL A C 1
ATOM 664 O O . VAL A 1 82 ? 7.576 6.920 4.453 1.00 85.88 82 VAL A O 1
ATOM 667 N N . TYR A 1 83 ? 7.899 8.472 2.868 1.00 87.69 83 TYR A N 1
ATOM 668 C CA . TYR A 1 83 ? 6.904 9.398 3.429 1.00 87.69 83 TYR A CA 1
ATOM 669 C C . TYR A 1 83 ? 5.502 8.783 3.481 1.00 87.69 83 TYR A C 1
ATOM 671 O O . TYR A 1 83 ? 4.817 8.867 4.507 1.00 87.69 83 TYR A O 1
ATOM 679 N N . ASP A 1 84 ? 5.089 8.109 2.407 1.00 88.94 84 ASP A N 1
ATOM 680 C CA . ASP A 1 84 ? 3.783 7.455 2.364 1.00 88.94 84 ASP A CA 1
ATOM 681 C C . ASP A 1 84 ? 3.670 6.312 3.377 1.00 88.94 84 ASP A C 1
ATOM 683 O O . ASP A 1 84 ? 2.605 6.111 3.959 1.00 88.94 84 ASP A O 1
ATOM 687 N N . LEU A 1 85 ? 4.762 5.585 3.630 1.00 90.12 85 LEU A N 1
ATOM 688 C CA . LEU A 1 85 ? 4.791 4.499 4.609 1.00 90.12 85 LEU A CA 1
ATOM 689 C C . LEU A 1 85 ? 4.421 4.998 6.012 1.00 90.12 85 LEU A C 1
ATOM 691 O O . LEU A 1 85 ? 3.527 4.436 6.655 1.00 90.12 85 LEU A O 1
ATOM 695 N N . PHE A 1 86 ? 5.050 6.085 6.466 1.00 90.88 86 PHE A N 1
ATOM 696 C CA . PHE A 1 86 ? 4.721 6.702 7.755 1.00 90.88 86 PHE A CA 1
A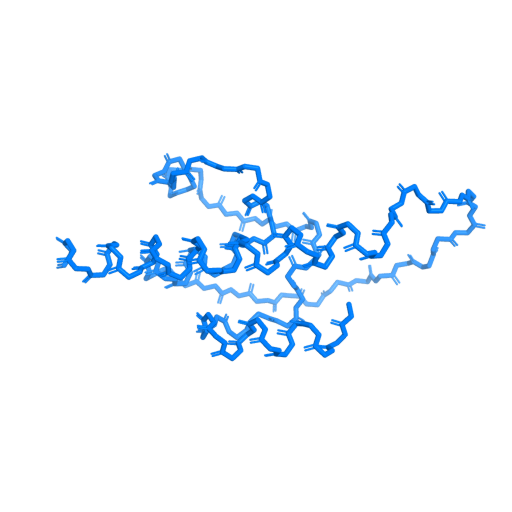TOM 697 C C . PHE A 1 86 ? 3.296 7.257 7.774 1.00 90.88 86 PHE A C 1
ATOM 699 O O . PHE A 1 86 ? 2.566 7.067 8.754 1.00 90.88 86 PHE A O 1
ATOM 706 N N 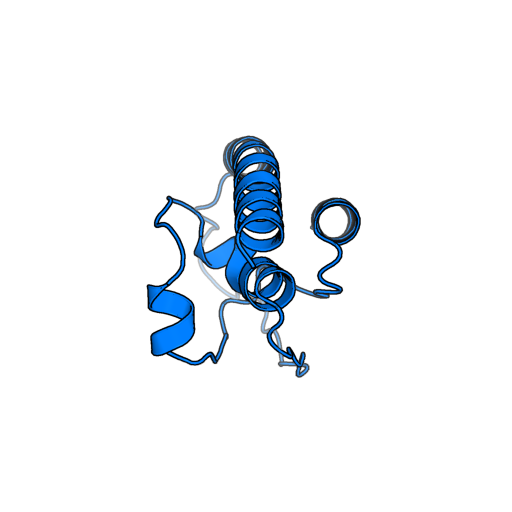. ARG A 1 87 ? 2.862 7.891 6.676 1.00 91.50 87 ARG A N 1
ATOM 707 C CA . ARG A 1 87 ? 1.494 8.404 6.539 1.00 91.50 87 ARG A CA 1
ATOM 708 C C . ARG A 1 87 ? 0.457 7.289 6.695 1.00 91.50 87 ARG A C 1
ATOM 710 O O . ARG A 1 87 ? -0.503 7.460 7.446 1.00 91.50 87 ARG A O 1
ATOM 717 N N . VAL A 1 88 ? 0.665 6.148 6.042 1.00 92.38 88 VAL A N 1
ATOM 718 C CA . VAL A 1 88 ? -0.244 4.992 6.088 1.00 92.38 88 VAL A CA 1
ATOM 719 C C . VAL A 1 88 ? -0.253 4.336 7.459 1.00 92.38 88 VAL A C 1
ATOM 721 O O . VAL A 1 88 ? -1.337 4.064 7.976 1.00 92.38 88 VAL A O 1
ATOM 724 N N . LYS A 1 89 ? 0.908 4.148 8.101 1.00 91.94 89 LYS A N 1
ATOM 725 C CA . LYS A 1 89 ? 0.946 3.628 9.479 1.00 91.94 89 LYS A CA 1
ATOM 726 C C . LYS A 1 89 ? 0.140 4.528 10.421 1.00 91.94 89 LYS A C 1
ATOM 728 O O . LYS A 1 89 ? -0.629 4.023 11.235 1.00 91.94 89 LYS A O 1
ATOM 733 N N . ARG A 1 90 ? 0.242 5.855 10.268 1.00 92.19 90 ARG A N 1
ATOM 734 C CA . ARG A 1 90 ? -0.551 6.813 11.053 1.00 92.19 90 ARG A CA 1
ATOM 735 C C . ARG A 1 90 ? -2.056 6.669 10.801 1.00 92.19 90 ARG A C 1
ATOM 737 O O . ARG A 1 90 ? -2.808 6.653 11.769 1.00 92.19 90 ARG A O 1
ATOM 744 N N . ILE A 1 91 ? -2.484 6.531 9.543 1.00 91.62 91 ILE A N 1
ATOM 745 C CA . ILE A 1 91 ? -3.898 6.317 9.173 1.00 91.62 91 ILE A CA 1
ATOM 746 C C . ILE A 1 91 ? -4.439 5.034 9.814 1.00 91.62 91 ILE A C 1
ATOM 748 O O . ILE A 1 91 ? -5.477 5.066 10.471 1.00 91.62 91 ILE A O 1
ATOM 752 N N . ILE A 1 92 ? -3.713 3.922 9.678 1.00 91.06 92 ILE A N 1
ATOM 753 C CA . ILE A 1 92 ? -4.111 2.631 10.256 1.00 91.06 92 ILE A CA 1
ATOM 754 C C . ILE A 1 92 ? -4.216 2.736 11.782 1.00 91.06 92 ILE A C 1
ATOM 756 O O . ILE A 1 92 ? -5.198 2.288 12.368 1.00 91.06 92 ILE A O 1
ATOM 760 N N . ASN A 1 93 ? -3.238 3.369 12.434 1.00 90.75 93 ASN A N 1
ATOM 761 C CA . ASN A 1 93 ? -3.253 3.551 13.884 1.00 90.75 93 ASN A CA 1
ATOM 762 C C . ASN A 1 93 ? -4.416 4.438 14.351 1.00 90.75 93 ASN A C 1
ATOM 764 O O . ASN A 1 93 ? -4.979 4.181 15.408 1.00 90.75 93 ASN A O 1
ATOM 768 N N . GLN A 1 94 ? -4.782 5.472 13.589 1.00 89.44 94 GLN A N 1
ATOM 769 C CA . GLN A 1 94 ? -5.948 6.305 13.899 1.00 89.44 94 GLN A CA 1
ATOM 770 C C . GLN A 1 94 ? -7.246 5.512 13.784 1.00 89.44 94 GLN A C 1
ATOM 772 O O . GLN A 1 94 ? -8.057 5.559 14.702 1.00 89.44 94 GLN A O 1
ATOM 777 N N . TYR A 1 95 ? -7.412 4.735 12.711 1.00 88.00 95 TYR A N 1
ATOM 778 C CA . TYR A 1 95 ? -8.584 3.875 12.545 1.00 88.00 95 TYR A CA 1
ATOM 779 C C . TYR A 1 95 ? -8.730 2.879 13.705 1.00 88.00 95 TYR A C 1
ATOM 781 O O . TYR A 1 95 ? -9.808 2.760 14.280 1.00 88.00 95 TYR A O 1
ATOM 789 N N . LYS A 1 96 ? -7.626 2.238 14.117 1.00 84.88 96 LYS A N 1
ATOM 790 C CA . LYS A 1 96 ? -7.597 1.319 15.268 1.00 84.88 96 LYS A CA 1
ATOM 791 C C . LYS A 1 96 ? -7.928 1.976 16.615 1.00 84.88 96 LYS A C 1
ATOM 793 O O . LYS A 1 96 ? -8.255 1.254 17.540 1.00 84.88 96 LYS A O 1
ATOM 798 N N . LYS A 1 97 ? -7.789 3.300 16.756 1.00 83.75 97 LYS A N 1
ATOM 799 C CA . LYS A 1 97 ? -8.151 4.025 17.990 1.00 83.75 97 LYS A CA 1
ATOM 800 C C . LYS A 1 97 ? -9.631 4.401 18.057 1.00 83.75 97 LYS A C 1
ATOM 802 O O . LYS A 1 97 ? -10.131 4.647 19.145 1.00 83.75 97 LYS A O 1
ATOM 807 N N . ILE A 1 98 ? -10.279 4.555 16.903 1.00 80.62 98 ILE A N 1
ATOM 808 C CA . ILE A 1 98 ? -11.671 5.020 16.794 1.00 80.62 98 ILE A CA 1
ATOM 809 C C . ILE A 1 98 ? -12.657 3.848 16.902 1.00 80.62 98 ILE A C 1
ATOM 811 O O . ILE A 1 98 ? -13.803 4.046 17.294 1.00 80.62 98 ILE A O 1
ATOM 815 N N . LYS A 1 99 ? -12.216 2.649 16.521 1.00 64.69 99 LYS A N 1
ATOM 816 C CA . LYS A 1 99 ? -12.981 1.403 16.569 1.00 64.69 99 LYS A CA 1
ATOM 817 C C . LYS A 1 99 ? -12.722 0.657 17.871 1.00 64.69 99 LYS A C 1
ATOM 819 O O . LYS A 1 99 ? -13.687 0.045 18.370 1.00 64.69 99 LYS A O 1
#

pLDDT: mean 87.05, std 6.3, range [61.5, 94.88]

Organism: NCBI:txid408172